Protein AF-A0A2D5JIR9-F1 (afdb_monomer)

Nearest PDB structures (foldseek):
  1zxo-assembly2_B  TM=8.598E-01  e=7.551E-04  Bacteroides thetaiotaomicron
  1zxo-assembly1_A  TM=8.598E-01  e=2.967E-03  Bacteroides thetaiotaomicron
  8ow9-assembly1_B  TM=7.829E-01  e=5.334E-03  Tannerella forsythia
  5m4a-assembly1_A  TM=3.875E-01  e=1.547E+00  Saccharomyces cerevisiae
  2dkd-assembly2_B  TM=3.106E-01  e=7.889E+00  Candida albicans

Mean predicted aligned error: 5.51 Å

Radius of gyration: 13.9 Å; Cα contacts (8 Å, |Δi|>4): 65; chains: 1; bounding box: 44×20×35 Å

Solvent-accessible surface area (backbone atoms only — not comparable to full-atom values): 4680 Å² total; per-residue (Å²): 121,94,56,62,82,37,66,70,48,45,53,53,52,48,52,54,50,51,49,49,40,52,74,74,42,66,75,43,90,64,50,76,78,51,75,46,76,41,68,29,61,67,48,44,73,44,42,69,59,50,50,54,54,31,52,77,69,65,45,78,53,66,48,73,33,56,59,69,62,67,60,54,50,62,73,74,51,134

pLDDT: mean 88.2, std 10.39, range [58.91, 98.19]

Sequence (78 aa):
MLHKNHPFIQTLVSTHFNNYLNVHILNNENKEDYPIAFIGSVAYLFYDILTALCRKYALNKISFNQFPLPGLLNYHLP

Structure (mmCIF, N/CA/C/O backbone):
data_AF-A0A2D5JIR9-F1
#
_entry.id   AF-A0A2D5JIR9-F1
#
loop_
_atom_site.group_PDB
_atom_site.id
_atom_site.type_symbol
_atom_site.label_atom_id
_atom_site.label_alt_id
_atom_site.label_comp_id
_atom_site.label_asym_id
_atom_site.label_entity_id
_atom_site.label_seq_id
_atom_site.pdbx_PDB_ins_code
_atom_site.Cartn_x
_atom_site.Cartn_y
_atom_site.Cartn_z
_atom_site.occupancy
_atom_site.B_iso_or_equiv
_atom_site.auth_seq_id
_atom_site.auth_comp_id
_atom_site.auth_asym_id
_atom_site.auth_atom_id
_atom_site.pdbx_PDB_model_num
ATOM 1 N N . MET A 1 1 ? 5.617 -0.696 -18.570 1.00 58.94 1 MET A N 1
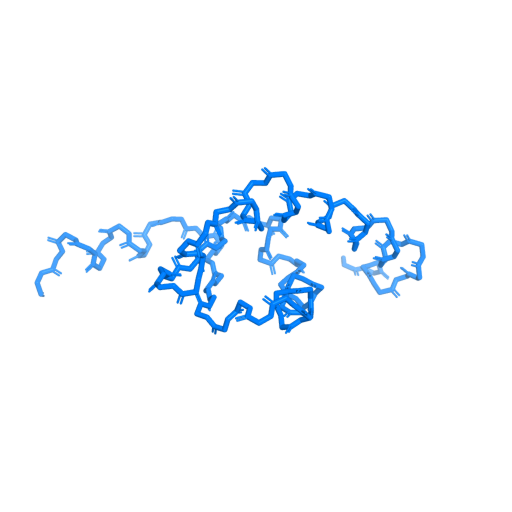ATOM 2 C CA . MET A 1 1 ? 5.373 -1.584 -17.406 1.00 58.94 1 MET A CA 1
ATOM 3 C C . MET A 1 1 ? 6.427 -2.691 -17.224 1.00 58.94 1 MET A C 1
ATOM 5 O O . MET A 1 1 ? 6.360 -3.384 -16.220 1.00 58.94 1 MET A O 1
ATOM 9 N N . LEU A 1 2 ? 7.431 -2.831 -18.109 1.00 63.12 2 LEU A N 1
ATOM 10 C CA . LEU A 1 2 ? 8.414 -3.935 -18.099 1.00 63.12 2 LEU A CA 1
ATOM 11 C C . LEU A 1 2 ? 9.256 -4.095 -16.817 1.00 63.12 2 LEU A C 1
ATOM 13 O O . LEU A 1 2 ? 9.771 -5.177 -16.574 1.00 63.12 2 LEU A O 1
ATOM 17 N N . HIS A 1 3 ? 9.366 -3.066 -15.972 1.00 81.00 3 HIS A N 1
ATOM 18 C CA . HIS A 1 3 ? 10.241 -3.101 -14.792 1.00 81.00 3 HIS A CA 1
ATOM 19 C C . HIS A 1 3 ? 9.501 -3.050 -13.450 1.00 81.00 3 HIS A C 1
ATOM 21 O O . HIS A 1 3 ? 10.150 -3.086 -12.410 1.00 81.00 3 HIS A O 1
ATOM 27 N N . LYS A 1 4 ? 8.156 -3.003 -13.435 1.00 83.75 4 LYS A N 1
ATOM 28 C CA . LYS A 1 4 ? 7.381 -2.936 -12.177 1.00 83.75 4 LYS A CA 1
ATOM 29 C C . LYS A 1 4 ? 7.695 -4.123 -11.258 1.00 83.75 4 LYS A C 1
ATOM 31 O O . LYS A 1 4 ? 7.808 -3.960 -10.049 1.00 83.75 4 LYS A O 1
ATOM 36 N N . ASN A 1 5 ? 7.854 -5.306 -11.840 1.00 88.19 5 ASN A N 1
ATOM 37 C CA . ASN A 1 5 ? 8.087 -6.544 -11.098 1.00 88.19 5 ASN A CA 1
ATOM 38 C C . ASN A 1 5 ? 9.572 -6.775 -10.785 1.00 88.19 5 ASN A C 1
ATOM 40 O O . ASN A 1 5 ? 9.914 -7.776 -10.164 1.00 88.19 5 ASN A O 1
ATOM 44 N N . HIS A 1 6 ? 10.461 -5.872 -11.213 1.00 94.62 6 HIS A N 1
ATOM 45 C CA . HIS A 1 6 ? 11.876 -5.985 -10.897 1.00 94.62 6 HIS A CA 1
ATOM 46 C C . HIS A 1 6 ? 12.074 -5.851 -9.374 1.00 94.62 6 HIS A C 1
ATOM 48 O O . HIS A 1 6 ? 11.542 -4.897 -8.793 1.00 94.62 6 HIS A O 1
ATOM 54 N N . PRO A 1 7 ? 12.856 -6.732 -8.716 1.00 94.19 7 PRO A N 1
ATOM 55 C CA . PRO A 1 7 ? 12.990 -6.751 -7.256 1.00 94.19 7 PRO A CA 1
ATOM 56 C C . PRO A 1 7 ? 13.367 -5.397 -6.651 1.00 94.19 7 PRO A C 1
ATOM 58 O O . PRO A 1 7 ? 12.764 -4.967 -5.676 1.00 94.19 7 PRO A O 1
ATOM 61 N N . PHE A 1 8 ? 14.290 -4.670 -7.290 1.00 95.25 8 PHE A N 1
ATOM 62 C CA . PHE A 1 8 ? 14.662 -3.315 -6.867 1.00 95.25 8 PHE A CA 1
ATOM 63 C C . PHE A 1 8 ? 13.459 -2.360 -6.778 1.00 95.25 8 PHE A C 1
ATOM 65 O O . PHE A 1 8 ? 13.313 -1.646 -5.790 1.00 95.25 8 PHE A O 1
ATOM 72 N N . ILE A 1 9 ? 12.576 -2.365 -7.784 1.00 94.50 9 ILE A N 1
ATOM 73 C CA . ILE A 1 9 ? 11.398 -1.490 -7.815 1.00 94.50 9 ILE A CA 1
ATOM 74 C C . ILE A 1 9 ? 10.392 -1.916 -6.748 1.00 94.50 9 ILE A C 1
ATOM 76 O O . ILE A 1 9 ? 9.853 -1.062 -6.049 1.00 94.50 9 ILE A O 1
ATOM 80 N N . GLN A 1 10 ? 10.186 -3.223 -6.574 1.00 95.25 10 GLN A N 1
ATOM 81 C CA . GLN A 1 10 ? 9.316 -3.763 -5.527 1.00 95.25 10 GLN A CA 1
ATOM 82 C C . GLN A 1 10 ? 9.784 -3.328 -4.132 1.00 95.25 10 GLN A C 1
ATOM 84 O O . GLN A 1 10 ? 8.994 -2.786 -3.359 1.00 95.25 10 GLN A O 1
ATOM 89 N N . THR A 1 11 ? 11.077 -3.479 -3.832 1.00 96.62 11 THR A N 1
ATOM 90 C CA . THR A 1 11 ? 11.664 -3.057 -2.553 1.00 96.62 11 THR A CA 1
ATOM 91 C C . THR A 1 11 ? 11.567 -1.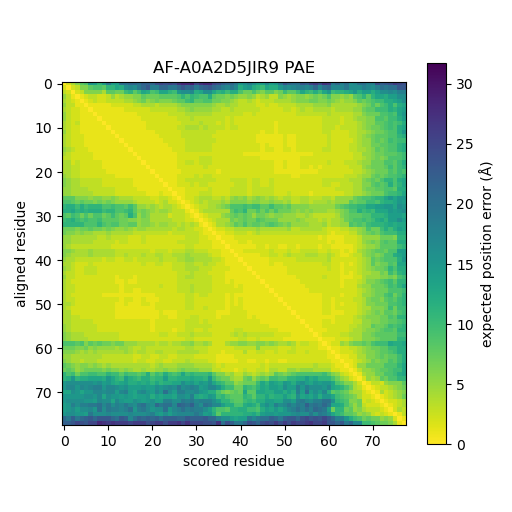548 -2.354 1.00 96.62 11 THR A C 1
ATOM 93 O O . THR A 1 11 ? 11.135 -1.104 -1.289 1.00 96.62 11 THR A O 1
ATOM 96 N N . LEU A 1 12 ? 11.925 -0.754 -3.367 1.00 96.81 12 LEU A N 1
ATOM 97 C CA . LEU A 1 12 ? 11.863 0.705 -3.300 1.00 96.81 12 LEU A CA 1
ATOM 98 C C . LEU A 1 12 ? 10.436 1.187 -3.002 1.00 96.81 12 LEU A C 1
ATOM 100 O O . LEU A 1 12 ? 10.206 1.907 -2.029 1.00 96.81 12 LEU A O 1
ATOM 104 N N . VAL A 1 13 ? 9.466 0.751 -3.807 1.00 96.62 13 VAL A N 1
ATOM 105 C CA . VAL A 1 13 ? 8.068 1.185 -3.690 1.00 96.62 13 VAL A CA 1
ATOM 106 C C . VAL A 1 13 ? 7.447 0.691 -2.385 1.00 96.62 13 VAL A C 1
ATOM 108 O O . VAL A 1 13 ? 6.817 1.477 -1.678 1.00 96.62 13 VAL A O 1
ATOM 111 N N . SER A 1 14 ? 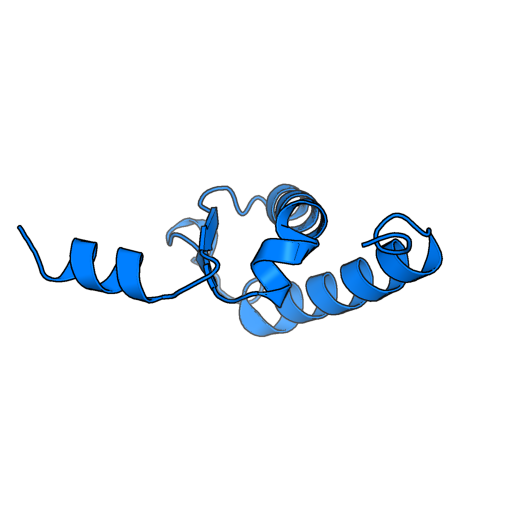7.678 -0.572 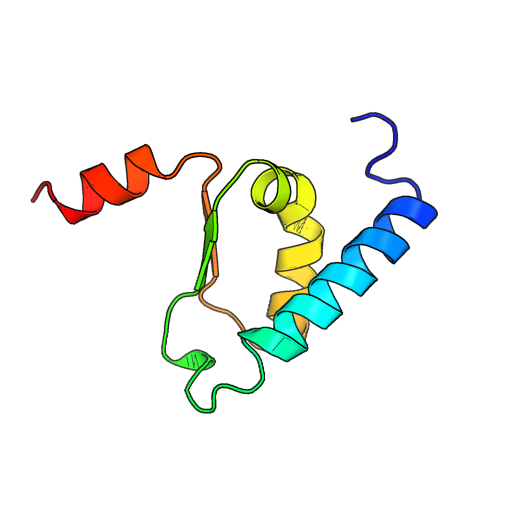-2.010 1.00 97.50 14 SER A N 1
ATOM 112 C CA . SER A 1 14 ? 7.195 -1.113 -0.736 1.00 97.50 14 SER A CA 1
ATOM 113 C C . SER A 1 14 ? 7.752 -0.339 0.460 1.00 97.50 14 SER A C 1
ATOM 115 O O . SER A 1 14 ? 7.020 -0.099 1.417 1.00 97.50 14 SER A O 1
ATOM 117 N N . THR A 1 15 ? 9.021 0.073 0.419 1.00 98.19 15 THR A N 1
ATOM 118 C CA . THR A 1 15 ? 9.651 0.833 1.512 1.00 98.19 15 THR A CA 1
ATOM 119 C C . THR A 1 15 ? 9.002 2.205 1.672 1.00 98.19 15 THR A C 1
ATOM 121 O O . THR A 1 15 ? 8.614 2.588 2.778 1.00 98.19 15 THR A O 1
ATOM 124 N N . HIS A 1 16 ? 8.818 2.930 0.567 1.00 97.31 16 HIS A N 1
ATOM 125 C CA . HIS A 1 16 ? 8.201 4.255 0.600 1.00 97.31 16 HIS A CA 1
ATOM 126 C C . HIS A 1 16 ? 6.723 4.213 0.991 1.00 97.31 16 HIS A C 1
ATOM 128 O O . HIS A 1 16 ? 6.295 5.038 1.799 1.00 97.31 16 HIS A O 1
ATOM 134 N N . PHE A 1 17 ? 5.947 3.244 0.497 1.00 97.50 17 PHE A N 1
ATOM 135 C CA . PHE A 1 17 ? 4.559 3.093 0.933 1.00 97.50 17 PHE A CA 1
ATOM 136 C C . PHE A 1 17 ? 4.443 2.680 2.394 1.00 97.50 17 PHE A C 1
ATOM 138 O O . PHE A 1 17 ? 3.588 3.212 3.095 1.00 97.50 17 PHE A O 1
ATOM 145 N N . ASN A 1 18 ? 5.319 1.808 2.890 1.00 97.88 18 ASN A N 1
ATOM 146 C CA . ASN A 1 18 ? 5.333 1.465 4.309 1.00 97.88 18 ASN A CA 1
ATOM 147 C C . ASN A 1 18 ? 5.584 2.709 5.178 1.00 97.88 18 ASN A C 1
ATOM 149 O O . ASN A 1 18 ? 4.892 2.920 6.171 1.00 97.88 18 ASN A O 1
ATOM 153 N N . ASN A 1 19 ? 6.523 3.570 4.771 1.00 97.81 19 ASN A N 1
ATOM 154 C CA . ASN A 1 19 ? 6.754 4.846 5.446 1.00 97.81 19 ASN A CA 1
ATOM 155 C C . ASN A 1 19 ? 5.532 5.777 5.372 1.00 97.81 19 ASN A C 1
ATOM 157 O O . ASN A 1 19 ? 5.135 6.352 6.380 1.00 97.81 19 ASN A O 1
ATOM 161 N N . TYR A 1 20 ? 4.895 5.885 4.204 1.00 95.69 20 TYR A N 1
ATOM 162 C CA . TYR A 1 20 ? 3.674 6.674 4.036 1.00 95.69 20 TYR A CA 1
ATOM 163 C C . TYR A 1 20 ? 2.550 6.206 4.975 1.00 95.69 20 TYR A C 1
ATOM 165 O O . TYR A 1 20 ? 1.957 7.027 5.673 1.00 95.69 20 TYR A O 1
ATOM 173 N N . LEU A 1 21 ? 2.290 4.893 5.048 1.00 95.50 21 LEU A N 1
ATOM 174 C CA . LEU A 1 21 ? 1.281 4.334 5.953 1.00 95.50 21 LEU A CA 1
ATOM 175 C C . LEU A 1 21 ? 1.610 4.651 7.417 1.00 95.50 21 LEU A C 1
ATOM 177 O O . LEU A 1 21 ? 0.722 5.081 8.151 1.00 95.50 21 LEU A O 1
ATOM 181 N N . ASN A 1 22 ? 2.872 4.487 7.830 1.00 95.31 22 ASN A N 1
ATOM 182 C CA . ASN A 1 22 ? 3.323 4.809 9.189 1.00 95.31 22 ASN A CA 1
ATOM 183 C C . ASN A 1 22 ? 3.049 6.272 9.551 1.00 95.31 22 ASN A C 1
ATOM 185 O O . ASN A 1 22 ? 2.502 6.550 10.613 1.00 95.31 22 ASN A O 1
ATOM 189 N N . VAL A 1 23 ? 3.414 7.199 8.665 1.00 95.06 23 VAL A N 1
ATOM 190 C CA . VAL A 1 23 ? 3.300 8.638 8.927 1.00 95.06 23 VAL A CA 1
ATOM 191 C C . VAL A 1 23 ? 1.843 9.102 8.924 1.00 95.06 23 VAL A C 1
ATOM 193 O O . VAL A 1 23 ? 1.461 9.895 9.781 1.00 95.06 23 VAL A O 1
ATOM 196 N N . HIS A 1 24 ? 1.027 8.623 7.980 1.00 92.19 24 HIS A N 1
ATOM 197 C CA . HIS A 1 24 ? -0.283 9.224 7.704 1.00 92.19 24 HIS A CA 1
ATOM 198 C C . HIS A 1 24 ? -1.489 8.423 8.195 1.00 92.19 24 HIS A C 1
ATOM 200 O O . HIS A 1 24 ? -2.554 9.006 8.379 1.00 92.19 24 HIS A O 1
ATOM 206 N N . ILE A 1 25 ? -1.364 7.106 8.373 1.00 92.94 25 ILE A N 1
ATOM 207 C CA . ILE A 1 25 ? -2.517 6.233 8.643 1.00 92.94 25 ILE A CA 1
ATOM 208 C C . ILE A 1 25 ? -2.369 5.517 9.983 1.00 92.94 25 ILE A C 1
ATOM 210 O O . ILE A 1 25 ? -3.290 5.528 10.794 1.00 92.94 25 ILE A O 1
ATOM 214 N N . LEU A 1 26 ? -1.220 4.892 10.241 1.00 92.44 26 LEU A N 1
ATOM 215 C CA . LEU A 1 26 ? -1.082 3.951 11.355 1.00 92.44 26 LEU A CA 1
ATOM 216 C C . LEU A 1 26 ? -1.121 4.615 12.734 1.00 92.44 26 LEU A C 1
ATOM 218 O O . LEU A 1 26 ? -1.562 3.972 13.690 1.00 92.44 26 LEU A O 1
ATOM 222 N N . ASN A 1 27 ? -0.747 5.894 12.801 1.00 89.31 27 ASN A N 1
ATOM 223 C CA . ASN A 1 27 ? -0.823 6.720 14.006 1.00 89.31 27 ASN A CA 1
ATOM 224 C C . ASN A 1 27 ? -2.256 7.124 14.385 1.00 89.31 27 ASN A C 1
ATOM 226 O O . ASN A 1 27 ? -2.460 7.678 15.459 1.00 89.31 27 ASN A O 1
ATOM 230 N N . ASN A 1 28 ? -3.249 6.868 13.528 1.00 87.06 28 ASN A N 1
ATOM 231 C CA . ASN A 1 28 ? -4.644 7.099 13.874 1.00 87.06 28 ASN A CA 1
ATOM 232 C C . ASN A 1 28 ? -5.187 5.907 14.682 1.00 87.06 28 ASN A C 1
ATOM 234 O O . ASN A 1 28 ? -5.134 4.756 14.232 1.00 87.06 28 ASN A O 1
ATOM 238 N N . GLU A 1 29 ? -5.708 6.186 15.876 1.00 83.19 29 GLU A N 1
ATOM 239 C CA . GLU A 1 29 ? -6.280 5.183 16.782 1.00 83.19 29 GLU A CA 1
ATOM 240 C C . GLU A 1 29 ? -7.512 4.502 16.168 1.00 83.19 29 GLU A C 1
ATOM 242 O O . GLU A 1 29 ? -7.653 3.288 16.276 1.00 83.19 29 GLU A O 1
ATOM 247 N N . ASN A 1 30 ? -8.313 5.242 15.392 1.00 83.06 30 ASN A N 1
ATOM 248 C CA . ASN A 1 30 ? -9.556 4.756 14.775 1.00 83.06 30 ASN A CA 1
ATOM 249 C C . ASN A 1 30 ? -9.374 4.336 13.304 1.00 83.06 30 ASN A C 1
ATOM 251 O O . ASN A 1 30 ? -10.305 4.382 12.499 1.00 83.06 30 ASN A O 1
ATOM 255 N N . LYS A 1 31 ? -8.155 3.963 12.902 1.00 80.69 31 LYS A N 1
ATOM 256 C CA . LYS A 1 31 ? -7.827 3.621 11.503 1.00 80.69 31 LYS A CA 1
ATOM 257 C C . LYS A 1 31 ? -8.636 2.455 10.918 1.00 80.69 31 LYS A C 1
ATOM 259 O O . LYS A 1 31 ? -8.766 2.369 9.703 1.00 80.69 31 LYS A O 1
ATOM 264 N N . GLU A 1 32 ? -9.162 1.564 11.756 1.00 81.75 32 GLU A N 1
ATOM 265 C CA . GLU A 1 32 ? -9.963 0.407 11.324 1.00 81.75 32 GLU A CA 1
ATOM 266 C C . GLU A 1 32 ? -11.444 0.757 11.094 1.00 81.75 32 GLU A C 1
ATOM 268 O O . GLU A 1 32 ? -12.169 0.058 10.370 1.00 81.75 32 GLU A O 1
ATOM 273 N N . ASP A 1 33 ? -11.899 1.873 11.662 1.00 84.94 33 ASP A N 1
ATOM 274 C CA . ASP A 1 33 ? -13.298 2.281 11.599 1.00 84.94 33 ASP A CA 1
ATOM 275 C C . ASP A 1 33 ? -13.646 2.851 10.224 1.00 84.94 33 ASP A C 1
ATOM 277 O O . ASP A 1 33 ? -14.714 2.550 9.677 1.00 84.94 33 ASP A O 1
ATOM 281 N N . TYR A 1 34 ? -12.705 3.574 9.613 1.00 85.44 34 TYR A N 1
ATOM 282 C CA . TYR A 1 34 ? -12.926 4.323 8.381 1.00 85.44 34 TYR A CA 1
ATOM 283 C C . TYR A 1 34 ? -12.397 3.609 7.129 1.00 85.44 34 TYR A C 1
ATOM 285 O O . TYR A 1 34 ? -11.309 3.030 7.147 1.00 85.44 34 TYR A O 1
ATOM 293 N N . PRO A 1 35 ? -13.135 3.668 6.004 1.00 90.06 35 PRO A N 1
ATOM 294 C CA . PRO A 1 35 ? -12.620 3.206 4.724 1.00 90.06 35 PRO A CA 1
ATOM 295 C C . PRO A 1 35 ? -11.490 4.115 4.224 1.00 90.06 35 PRO A C 1
ATOM 297 O O . PRO A 1 35 ? -11.576 5.340 4.298 1.00 90.06 35 PRO A O 1
ATOM 300 N N . ILE A 1 36 ? -10.445 3.510 3.661 1.00 91.88 36 ILE A N 1
ATOM 301 C CA . ILE A 1 36 ? -9.290 4.201 3.082 1.00 91.88 36 ILE A CA 1
ATOM 302 C C . ILE A 1 36 ? -9.377 4.105 1.558 1.00 91.88 36 ILE A C 1
ATOM 304 O O . ILE A 1 36 ? -9.385 3.014 0.986 1.00 91.88 36 ILE A O 1
ATOM 308 N N . ALA A 1 37 ? -9.423 5.248 0.881 1.00 92.69 37 ALA A N 1
ATOM 309 C CA . ALA A 1 37 ? -9.417 5.313 -0.576 1.00 92.69 37 ALA A CA 1
ATOM 310 C C . ALA A 1 37 ? -8.076 5.850 -1.081 1.00 92.69 37 ALA A C 1
ATOM 312 O O . ALA A 1 37 ? -7.698 6.985 -0.798 1.00 92.69 37 ALA A O 1
ATOM 313 N N . PHE A 1 38 ? -7.371 5.042 -1.866 1.00 94.06 38 PHE A N 1
ATOM 314 C CA . PHE A 1 38 ? -6.166 5.456 -2.568 1.00 94.06 38 PHE A CA 1
ATOM 315 C C . PHE A 1 38 ? -6.530 5.944 -3.973 1.00 94.06 38 PHE A C 1
ATOM 317 O O . PHE A 1 38 ? -7.096 5.195 -4.772 1.00 94.06 38 PHE A O 1
ATOM 324 N N . ILE A 1 39 ? -6.204 7.200 -4.284 1.00 92.44 39 ILE A N 1
ATOM 325 C CA . ILE A 1 39 ? -6.578 7.843 -5.550 1.00 92.44 39 ILE A CA 1
ATOM 326 C C . ILE A 1 39 ? -5.332 8.167 -6.375 1.00 92.44 39 ILE A C 1
ATOM 328 O O . ILE A 1 39 ? -4.293 8.555 -5.840 1.00 92.44 39 ILE A O 1
ATOM 332 N N . GLY A 1 40 ? -5.457 8.050 -7.693 1.00 91.31 40 GLY A N 1
ATOM 333 C CA . GLY A 1 40 ? -4.462 8.500 -8.656 1.00 91.31 40 GLY A CA 1
ATOM 334 C C . GLY A 1 40 ? -3.704 7.361 -9.326 1.00 91.31 40 GLY A C 1
ATOM 335 O O . GLY A 1 40 ? -3.726 6.202 -8.907 1.00 91.31 40 GLY A O 1
ATOM 336 N N . SER A 1 41 ? -3.002 7.712 -10.401 1.00 92.44 41 SER A N 1
ATOM 337 C CA . SER A 1 41 ? -2.320 6.761 -11.282 1.00 92.44 41 SER A CA 1
ATOM 338 C C . SER A 1 41 ? -1.233 5.949 -10.582 1.00 92.44 41 SER A C 1
ATOM 340 O O . SER A 1 41 ? -1.089 4.767 -10.874 1.00 92.44 41 SER A O 1
ATOM 342 N N . VAL A 1 42 ? -0.496 6.545 -9.640 1.00 93.56 42 VAL A N 1
ATOM 343 C CA . VAL A 1 42 ? 0.579 5.858 -8.905 1.00 93.56 42 VAL A CA 1
ATOM 344 C C . VAL A 1 42 ? 0.010 4.787 -7.979 1.00 93.56 42 VAL A C 1
ATOM 346 O O . VAL A 1 42 ? 0.447 3.638 -8.025 1.00 93.56 42 VAL A O 1
ATOM 349 N N . ALA A 1 43 ? -0.986 5.139 -7.166 1.00 93.94 43 ALA A N 1
ATOM 350 C CA . ALA A 1 43 ? -1.580 4.191 -6.233 1.00 93.94 43 ALA A CA 1
ATOM 351 C C . ALA A 1 43 ? -2.319 3.065 -6.967 1.00 93.94 43 ALA A C 1
ATOM 353 O O . ALA A 1 43 ? -2.224 1.906 -6.574 1.00 93.94 43 ALA A O 1
ATOM 354 N N . TYR A 1 44 ? -2.975 3.392 -8.085 1.00 93.56 44 TYR A N 1
ATOM 355 C CA . TYR A 1 44 ? -3.597 2.404 -8.960 1.00 93.56 44 TYR A CA 1
ATOM 356 C C . TYR A 1 44 ? -2.563 1.483 -9.627 1.00 93.56 44 TYR A C 1
ATOM 358 O O . TYR A 1 44 ? -2.757 0.273 -9.689 1.00 93.56 44 TYR A O 1
ATOM 366 N N . LEU A 1 45 ? -1.427 2.023 -10.084 1.00 94.19 45 LEU A N 1
ATOM 367 C CA . LEU A 1 45 ? -0.365 1.228 -10.708 1.00 94.19 45 LEU A CA 1
ATOM 368 C C . LEU A 1 45 ? 0.247 0.209 -9.738 1.00 94.19 45 LEU A C 1
ATOM 370 O O . LEU A 1 45 ? 0.572 -0.898 -10.164 1.00 94.19 45 LEU A O 1
ATOM 374 N N . PHE A 1 46 ? 0.401 0.564 -8.461 1.00 95.38 46 PHE A N 1
ATOM 375 C CA . PHE A 1 46 ? 1.034 -0.264 -7.426 1.00 95.38 46 PHE A CA 1
ATOM 376 C C . PHE A 1 46 ? 0.042 -0.770 -6.361 1.00 95.38 46 PHE A C 1
ATOM 378 O O . PHE A 1 46 ? 0.405 -0.953 -5.194 1.00 95.38 46 PHE A O 1
ATOM 385 N N . TYR A 1 47 ? -1.215 -0.990 -6.758 1.00 95.12 47 TYR A N 1
ATOM 386 C CA . TYR A 1 47 ? -2.282 -1.420 -5.849 1.00 95.12 47 TYR A CA 1
ATOM 387 C C . TYR A 1 47 ? -1.971 -2.751 -5.150 1.00 95.12 47 TYR A C 1
ATOM 389 O O . TYR A 1 47 ? -2.383 -2.964 -4.016 1.00 95.12 47 TYR A O 1
ATOM 397 N N . ASP A 1 48 ? -1.233 -3.642 -5.808 1.00 95.38 48 ASP A N 1
ATOM 398 C CA . ASP A 1 48 ? -0.785 -4.940 -5.305 1.00 95.38 48 ASP A CA 1
ATOM 399 C C . ASP A 1 48 ? 0.125 -4.792 -4.082 1.00 95.38 48 ASP A C 1
ATOM 401 O O . ASP A 1 48 ? -0.139 -5.391 -3.036 1.00 95.38 48 ASP A O 1
ATOM 405 N N . ILE A 1 49 ? 1.144 -3.933 -4.186 1.00 96.38 49 ILE A N 1
ATOM 406 C CA . ILE A 1 49 ? 2.071 -3.636 -3.085 1.00 96.38 49 ILE A CA 1
ATOM 407 C C . ILE A 1 49 ? 1.317 -2.966 -1.931 1.00 96.38 49 ILE A C 1
ATOM 409 O O . ILE A 1 49 ? 1.452 -3.378 -0.778 1.00 96.38 49 ILE A O 1
ATOM 413 N N . LEU A 1 50 ? 0.486 -1.961 -2.234 1.00 95.88 50 LEU A N 1
ATOM 414 C CA . LEU A 1 50 ? -0.313 -1.262 -1.222 1.00 95.88 50 LEU A CA 1
ATOM 415 C C . LEU A 1 50 ? -1.297 -2.202 -0.519 1.00 95.88 5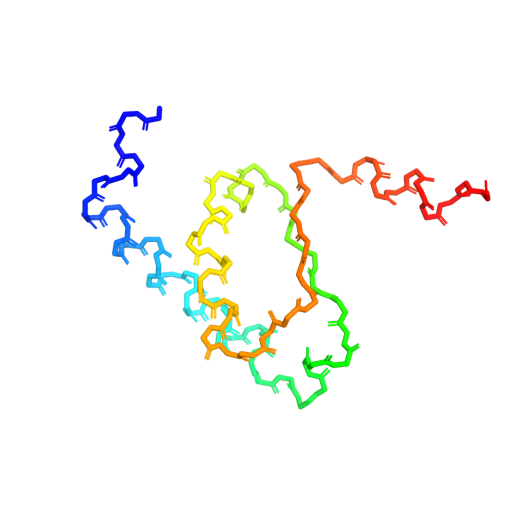0 LEU A C 1
ATOM 417 O O . LEU A 1 50 ? -1.388 -2.174 0.703 1.00 95.88 50 LEU A O 1
ATOM 421 N N . THR A 1 51 ? -1.976 -3.081 -1.258 1.00 96.00 51 THR A N 1
ATOM 422 C CA . THR A 1 51 ? -2.912 -4.064 -0.690 1.00 96.00 51 THR A CA 1
ATOM 423 C C . THR A 1 51 ? -2.201 -5.014 0.270 1.00 96.00 51 THR A C 1
ATOM 425 O O . THR A 1 51 ? -2.715 -5.283 1.356 1.00 96.00 51 THR A O 1
ATOM 428 N N . ALA A 1 52 ? -1.012 -5.506 -0.093 1.00 96.31 52 ALA A N 1
ATOM 429 C CA . ALA A 1 52 ? -0.224 -6.377 0.776 1.00 96.31 52 ALA A CA 1
ATOM 430 C C . ALA A 1 52 ? 0.196 -5.666 2.075 1.00 96.31 52 ALA A C 1
ATOM 432 O O . ALA A 1 52 ? 0.062 -6.233 3.162 1.00 96.31 52 ALA A O 1
ATOM 433 N N . LEU A 1 53 ? 0.642 -4.410 1.977 1.00 96.88 53 LEU A N 1
ATOM 434 C CA . LEU A 1 53 ? 0.998 -3.600 3.142 1.00 96.88 53 LEU A CA 1
ATOM 435 C C . LEU A 1 53 ? -0.219 -3.290 4.022 1.00 96.88 53 LEU A C 1
ATOM 437 O O . LEU A 1 53 ? -0.152 -3.475 5.231 1.00 96.88 53 LEU A O 1
ATOM 441 N N . CYS A 1 54 ? -1.351 -2.887 3.445 1.00 95.12 54 CYS A N 1
ATOM 442 C CA . CYS A 1 54 ? -2.580 -2.632 4.197 1.00 95.12 54 CYS A CA 1
ATOM 443 C C . CYS A 1 54 ? -3.049 -3.875 4.968 1.00 95.12 54 CYS A C 1
ATOM 445 O O . CYS A 1 54 ? -3.336 -3.776 6.160 1.00 95.12 54 CYS A O 1
ATOM 447 N N . ARG A 1 55 ? -3.022 -5.059 4.341 1.00 93.81 55 ARG A N 1
ATOM 448 C CA . ARG A 1 55 ? -3.350 -6.332 5.012 1.00 93.81 55 ARG A CA 1
ATOM 449 C C . ARG A 1 55 ? -2.409 -6.647 6.174 1.00 93.81 55 ARG A C 1
ATOM 451 O O . ARG A 1 55 ? -2.878 -7.084 7.219 1.00 93.81 55 ARG A O 1
ATOM 458 N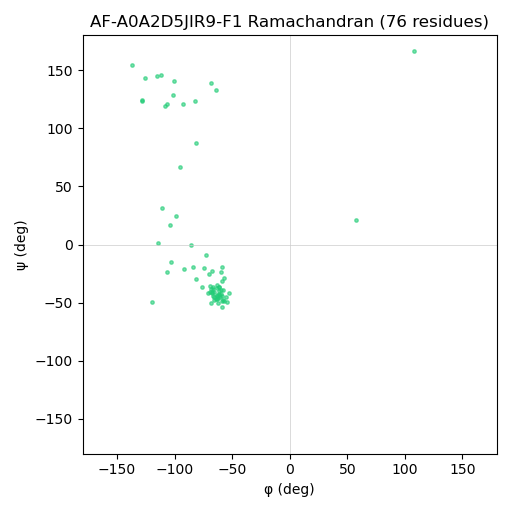 N . LYS A 1 56 ? -1.103 -6.385 6.026 1.00 95.31 56 LYS A N 1
ATOM 459 C CA . LYS A 1 56 ? -0.113 -6.544 7.109 1.00 95.31 56 LYS A CA 1
ATOM 460 C C . LYS A 1 56 ? -0.470 -5.713 8.351 1.00 95.31 56 LYS A C 1
ATOM 462 O O . LYS A 1 56 ? -0.130 -6.115 9.458 1.00 95.31 56 LYS A O 1
ATOM 467 N N . TYR A 1 57 ? -1.158 -4.588 8.171 1.00 93.69 57 TYR A N 1
ATOM 468 C CA . TYR A 1 57 ? -1.578 -3.684 9.242 1.00 93.69 57 TYR A CA 1
ATOM 469 C C . TYR A 1 57 ? -3.069 -3.784 9.603 1.00 93.69 57 TYR A C 1
ATOM 471 O O . TYR A 1 57 ? -3.596 -2.860 10.215 1.00 93.69 57 TYR A O 1
ATOM 479 N N . ALA A 1 58 ? -3.754 -4.863 9.205 1.00 91.75 58 ALA A N 1
ATOM 480 C CA . ALA A 1 58 ? -5.194 -5.062 9.422 1.00 91.75 58 ALA A CA 1
ATOM 481 C C . ALA A 1 58 ? -6.104 -3.954 8.838 1.00 91.75 58 ALA A C 1
ATOM 483 O O . ALA A 1 58 ? -7.273 -3.824 9.201 1.00 91.75 58 ALA A O 1
ATOM 484 N N . LEU A 1 59 ? -5.608 -3.189 7.860 1.00 92.75 59 LEU A N 1
ATOM 485 C CA . LEU A 1 59 ? -6.383 -2.187 7.131 1.00 92.75 59 LEU A CA 1
ATOM 486 C C . LEU A 1 59 ? -7.208 -2.878 6.038 1.00 92.75 59 LEU A C 1
ATOM 488 O O . LEU A 1 59 ? -6.764 -3.028 4.899 1.00 92.75 59 LEU A O 1
ATOM 492 N N . ASN A 1 60 ? -8.405 -3.337 6.403 1.00 84.94 60 ASN A N 1
ATOM 493 C CA . ASN A 1 60 ? -9.216 -4.211 5.547 1.00 84.94 60 ASN A CA 1
ATOM 494 C C . ASN A 1 60 ? -10.204 -3.463 4.633 1.00 84.94 60 ASN A C 1
ATOM 496 O O . ASN A 1 60 ? -10.624 -4.000 3.610 1.00 84.94 60 ASN A O 1
ATOM 500 N N . LYS A 1 61 ? -10.566 -2.219 4.969 1.00 88.81 61 LYS A N 1
ATOM 501 C CA . LYS A 1 61 ? -11.534 -1.404 4.217 1.00 88.81 61 LYS A CA 1
ATOM 502 C C . LYS A 1 61 ? -10.819 -0.480 3.224 1.00 88.81 61 LYS A C 1
ATOM 504 O O . LYS A 1 61 ? -10.821 0.732 3.410 1.00 88.81 61 LYS A O 1
ATOM 509 N N . ILE A 1 62 ? -10.172 -1.036 2.196 1.00 93.38 62 ILE A N 1
ATOM 510 C CA . ILE A 1 62 ? -9.404 -0.248 1.213 1.00 93.38 62 ILE A CA 1
ATOM 511 C C . ILE A 1 62 ? -10.038 -0.250 -0.181 1.00 93.38 62 ILE A C 1
ATOM 513 O O . ILE A 1 62 ? -10.599 -1.253 -0.616 1.00 93.38 62 ILE A O 1
ATOM 517 N N . SER A 1 63 ? -9.909 0.861 -0.903 1.00 92.88 63 SER A N 1
ATOM 518 C CA . SER A 1 63 ? -10.317 0.985 -2.309 1.00 92.88 63 SER A CA 1
ATOM 519 C C . SER A 1 63 ? -9.267 1.738 -3.126 1.00 92.88 63 SER A C 1
ATOM 521 O O . SER A 1 63 ? -8.495 2.528 -2.580 1.00 92.88 63 SER A O 1
ATOM 523 N N . PHE A 1 64 ? -9.231 1.488 -4.436 1.00 93.38 64 PHE A N 1
ATOM 524 C CA . PHE A 1 64 ? -8.286 2.110 -5.364 1.00 93.38 64 PHE A CA 1
ATOM 525 C C . PHE A 1 64 ? -9.034 2.712 -6.549 1.00 93.38 64 PHE A C 1
ATOM 527 O O . PHE A 1 64 ? -9.738 1.994 -7.254 1.00 93.38 64 PHE A O 1
ATOM 534 N N . ASN A 1 65 ? -8.836 4.005 -6.803 1.00 89.19 65 ASN A N 1
ATOM 535 C CA . ASN A 1 65 ? -9.456 4.716 -7.921 1.00 89.19 65 ASN A CA 1
ATOM 536 C C . 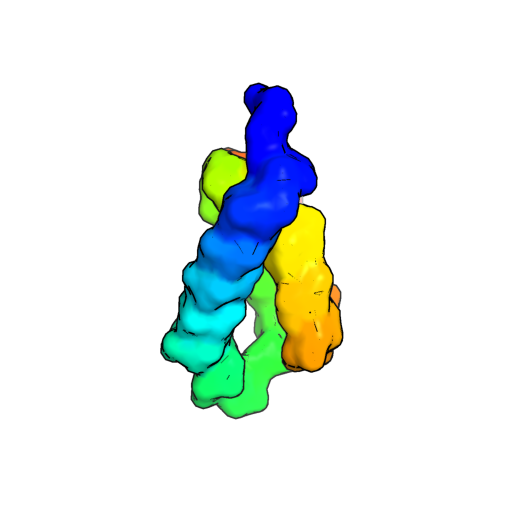ASN A 1 65 ? -8.395 5.457 -8.738 1.00 89.19 65 ASN A C 1
ATOM 538 O O . ASN A 1 65 ? -7.671 6.300 -8.214 1.00 89.19 65 ASN A O 1
ATOM 542 N N . GLN A 1 66 ? -8.311 5.195 -10.042 1.00 88.50 66 GLN A N 1
ATOM 543 C CA . GLN A 1 66 ? -7.335 5.879 -10.898 1.00 88.50 66 GLN A CA 1
ATOM 544 C C . GLN A 1 66 ? -7.672 7.365 -11.100 1.00 88.50 66 GLN A C 1
ATOM 546 O O . GLN A 1 66 ? -6.772 8.203 -11.140 1.00 88.50 66 G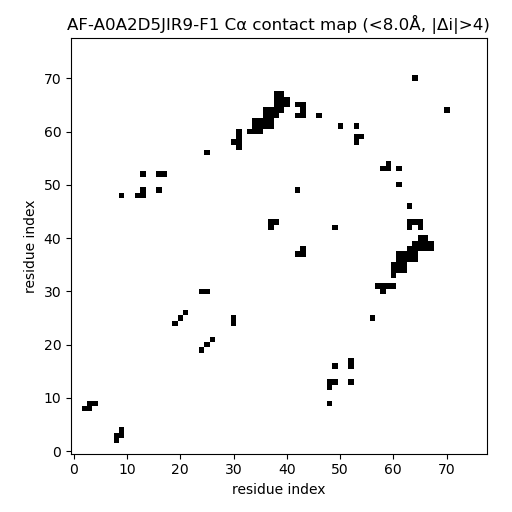LN A O 1
ATOM 551 N N . PHE A 1 67 ? -8.963 7.686 -11.189 1.00 83.94 67 PHE A N 1
ATOM 552 C CA . PHE A 1 67 ? -9.482 9.041 -11.344 1.00 83.94 67 PHE A CA 1
ATOM 553 C C . PHE A 1 67 ? -10.510 9.323 -10.241 1.00 83.94 67 PHE A C 1
ATOM 555 O O . PHE A 1 67 ? -11.276 8.424 -9.897 1.00 83.94 67 PHE A O 1
ATOM 562 N N . PRO A 1 68 ? -10.567 10.549 -9.693 1.00 68.50 68 PRO A N 1
ATOM 563 C CA . PRO A 1 68 ? -11.507 10.892 -8.623 1.00 68.50 68 PRO A CA 1
ATOM 564 C C . PRO A 1 68 ? -12.955 11.055 -9.114 1.00 68.50 68 PRO A C 1
ATOM 566 O O . PRO A 1 68 ? -13.886 10.969 -8.318 1.00 68.50 68 PRO A O 1
ATOM 569 N N . LEU A 1 69 ? -13.151 11.280 -10.419 1.00 73.06 69 LEU A N 1
ATOM 570 C CA . LEU A 1 69 ? -14.445 11.627 -11.015 1.00 73.06 69 LEU A CA 1
ATOM 571 C C . LEU A 1 69 ? -15.580 10.634 -10.699 1.00 73.06 69 LEU A C 1
ATOM 573 O O . LEU A 1 69 ? -16.631 11.089 -10.255 1.00 73.06 69 LEU A O 1
ATOM 577 N N . PRO A 1 70 ? -15.403 9.307 -10.862 1.00 68.69 70 PRO A N 1
ATOM 578 C CA . PRO A 1 70 ? -16.469 8.350 -10.566 1.00 68.69 70 PRO A CA 1
ATOM 579 C C . PRO A 1 70 ? -16.909 8.371 -9.094 1.00 68.69 70 PRO A C 1
ATOM 581 O O . PRO A 1 70 ? -18.095 8.261 -8.806 1.00 68.69 70 PRO A O 1
ATOM 584 N N . GLY A 1 71 ? -15.969 8.563 -8.160 1.00 64.31 71 GLY A N 1
ATOM 585 C CA . GLY A 1 71 ? -16.277 8.647 -6.729 1.00 64.31 71 GLY A CA 1
ATOM 586 C C . GLY A 1 71 ? -17.062 9.908 -6.365 1.00 64.31 71 GLY A C 1
ATOM 587 O O . GLY A 1 71 ? -17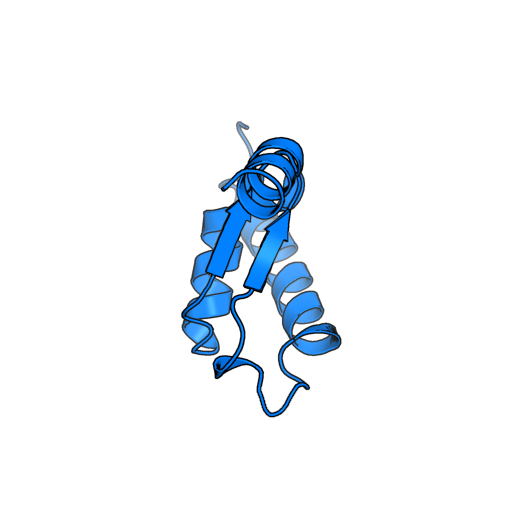.989 9.840 -5.566 1.00 64.31 71 GLY A O 1
ATOM 588 N N . LEU A 1 72 ? -16.733 11.041 -6.992 1.00 66.31 72 LEU A N 1
ATOM 589 C CA . LEU A 1 72 ? -17.460 12.300 -6.801 1.00 66.31 72 LEU A CA 1
ATOM 590 C C . LEU A 1 72 ? -18.885 12.229 -7.359 1.00 66.31 72 LEU A C 1
ATOM 592 O O . LEU A 1 72 ? -19.818 12.687 -6.706 1.00 66.31 72 LEU A O 1
ATOM 596 N N . LEU A 1 73 ? -19.062 11.627 -8.538 1.00 73.31 73 LEU A N 1
ATOM 597 C CA . LEU A 1 73 ? -20.386 11.446 -9.135 1.00 73.31 73 LEU A CA 1
ATOM 598 C C . LEU A 1 73 ? -21.281 10.567 -8.249 1.00 73.31 73 LEU A C 1
ATOM 600 O O . LEU A 1 73 ? -22.401 10.967 -7.953 1.00 73.31 73 LEU A O 1
ATOM 604 N N . ASN A 1 74 ? -20.766 9.440 -7.747 1.00 71.25 74 ASN A N 1
ATOM 605 C CA . ASN A 1 74 ? -21.517 8.540 -6.859 1.00 71.25 74 ASN A CA 1
ATOM 606 C C . ASN A 1 74 ? -21.830 9.141 -5.478 1.00 71.25 74 ASN A C 1
ATOM 608 O O . ASN A 1 74 ? -22.736 8.668 -4.805 1.00 71.25 74 ASN A O 1
ATOM 612 N N . TYR A 1 75 ? -21.068 10.137 -5.022 1.00 71.62 75 TYR A N 1
ATOM 613 C CA . TYR A 1 75 ? -21.320 10.795 -3.738 1.00 71.62 75 TYR A CA 1
ATOM 614 C C . TYR A 1 75 ? -22.420 11.867 -3.831 1.00 71.62 75 TYR A C 1
ATOM 616 O O . TYR A 1 75 ? -23.112 12.125 -2.850 1.00 71.62 75 TYR A O 1
ATOM 624 N N . HIS A 1 76 ? -22.581 12.500 -5.000 1.00 75.69 76 HIS A N 1
ATOM 625 C CA . HIS A 1 76 ? -23.522 13.608 -5.209 1.00 75.69 76 HIS A CA 1
ATOM 626 C C . HIS A 1 76 ? -24.806 13.228 -5.956 1.00 75.69 76 HIS A C 1
ATOM 628 O O . HIS A 1 76 ? -25.755 14.013 -5.946 1.00 75.69 76 HIS A O 1
ATOM 634 N N . LEU A 1 77 ? -24.845 12.069 -6.612 1.00 63.81 77 LEU A N 1
ATOM 635 C CA . LEU A 1 77 ? -26.030 11.572 -7.307 1.00 63.81 77 LEU A CA 1
ATOM 636 C C . LEU A 1 77 ? -26.718 10.494 -6.441 1.00 63.81 77 LEU A C 1
ATOM 638 O O . LEU A 1 77 ? -26.018 9.594 -5.977 1.00 63.81 77 LEU A O 1
ATOM 642 N N . PRO A 1 78 ? -28.038 10.604 -6.183 1.00 58.91 78 PRO A N 1
ATOM 643 C CA . PRO A 1 78 ? -28.809 9.634 -5.400 1.00 58.91 78 PRO A CA 1
ATOM 644 C C . PRO A 1 78 ? -29.025 8.298 -6.121 1.00 58.91 78 PRO A C 1
ATOM 646 O O . PRO A 1 78 ? -29.047 8.286 -7.374 1.00 58.91 78 PRO A O 1
#

Foldseek 3Di:
DVCCPPVVNLVVVLVVLLVVCVVPQLPDPCSQVDAAEAEADVCVVPVVSNVVSCVVSVVPRYYYYHHCVVVVCVVPPD

Secondary structure (DSSP, 8-state):
-TTTTSHHHHHHHHHHHHHHHIIIIIT-TTTTTS-EEEESHHHHHTHHHHHHHHHHTT---EEEESSSHHHHHHHH--